Protein AF-W0AKU2-F1 (afdb_monomer)

Sequence (120 aa):
MAFLPRPASPKGFLADLKGVFFSRHRHGLLFAAASIVTTIVIALLFLGDFKHEKPWKRDVQYVESWEAERSDAIIKAQQKIDQAKRDLAEGEREIKRIEQRDQYKKLQKEMQSVGIGRAD

Organism: NCBI:txid1123269

Radius of gyration: 33.25 Å; Cα contacts (8 Å, |Δi|>4): 11; chains: 1; bounding box: 51×46×104 Å

Solvent-accessible surface area (backbone atoms only — not comparable to full-atom values): 7435 Å² total; per-residue (Å²): 132,85,88,69,80,80,79,89,41,76,69,54,50,55,52,48,52,48,45,63,65,70,73,45,61,72,65,59,57,50,52,52,51,49,54,52,50,54,54,50,52,54,52,52,53,54,66,61,54,64,75,68,66,72,74,86,72,81,83,74,79,80,78,82,83,74,69,94,83,68,54,70,72,59,54,56,54,50,51,55,57,52,48,56,56,49,53,54,56,48,50,58,50,49,54,52,50,50,54,50,51,52,51,51,53,52,51,48,54,53,31,45,74,72,70,76,38,85,85,128

Foldseek 3Di:
DDPDDDDDDPVNVVVVVCCVQVVDDPVVNVVVVVVVVVVVVVVVVVVVVVVPPPPPDPPPPDDDDDDPPDDPVVVVVVVVVVVVVVVVVVVVVVVVVVVVVVVVVVVLVVCVVVVNHDDD

Secondary structure (DSSP, 8-state):
---SPPPP-HHHHHHHHHHHHHSS-HHHHHHHHHHHHHHHHHHHHHHHHTT----------------TT--HHHHHHHHHHHHHHHHHHHHHHHHHHHHHHHHHHHHHHHHHHTT-S---

Structure (mmCIF, N/CA/C/O backbone):
data_AF-W0AKU2-F1
#
_entry.id   AF-W0AKU2-F1
#
loop_
_atom_site.group_PDB
_atom_site.id
_atom_site.type_symbol
_atom_site.label_atom_id
_atom_site.label_alt_id
_atom_site.label_comp_id
_atom_site.label_asym_id
_atom_site.label_entity_id
_atom_site.label_seq_id
_atom_site.pdbx_PDB_ins_code
_atom_site.Cartn_x
_atom_site.Cartn_y
_atom_site.Cartn_z
_atom_site.occupancy
_atom_site.B_iso_or_equiv
_atom_site.auth_seq_id
_atom_site.auth_comp_id
_atom_site.auth_asym_id
_atom_site.auth_atom_id
_atom_site.pdbx_PDB_model_num
ATOM 1 N N . MET A 1 1 ? 5.279 -16.749 -65.746 1.00 49.91 1 MET A N 1
ATOM 2 C CA . MET A 1 1 ? 5.215 -15.999 -64.472 1.00 49.91 1 MET A CA 1
ATOM 3 C C . MET A 1 1 ? 4.499 -16.879 -63.463 1.00 49.91 1 MET A C 1
ATOM 5 O O . MET A 1 1 ? 3.466 -17.432 -63.814 1.00 49.91 1 MET A O 1
ATOM 9 N N . ALA A 1 2 ? 5.069 -17.104 -62.279 1.00 69.06 2 ALA A N 1
ATOM 10 C CA . ALA A 1 2 ? 4.415 -17.921 -61.258 1.00 69.06 2 ALA A CA 1
ATOM 11 C C . ALA A 1 2 ? 3.227 -17.146 -60.662 1.00 69.06 2 ALA A C 1
ATOM 13 O O . ALA A 1 2 ? 3.399 -16.013 -60.225 1.00 69.06 2 ALA A O 1
ATOM 14 N N . PHE A 1 3 ? 2.038 -17.751 -60.695 1.00 79.75 3 PHE A N 1
ATOM 15 C CA . PHE A 1 3 ? 0.764 -17.153 -60.270 1.00 79.75 3 PHE A CA 1
ATOM 16 C C . PHE A 1 3 ? 0.492 -17.309 -58.761 1.00 79.75 3 PHE A C 1
ATOM 18 O O . PHE A 1 3 ? -0.334 -16.594 -58.206 1.00 79.75 3 PHE A O 1
ATOM 25 N N . LEU A 1 4 ? 1.194 -18.226 -58.083 1.00 77.81 4 LEU A N 1
ATOM 26 C CA . LEU A 1 4 ? 0.980 -18.524 -56.665 1.00 77.81 4 LEU A CA 1
ATOM 27 C C . LEU A 1 4 ? 2.031 -17.846 -55.769 1.00 77.81 4 LEU A C 1
ATOM 29 O O . LEU A 1 4 ? 3.217 -17.839 -56.122 1.00 77.81 4 LEU A O 1
ATOM 33 N N . PRO A 1 5 ? 1.629 -17.305 -54.601 1.00 74.19 5 PRO A N 1
ATOM 34 C CA . PRO A 1 5 ? 2.560 -16.732 -53.636 1.00 74.19 5 PRO A CA 1
ATOM 35 C C . PRO A 1 5 ? 3.509 -17.808 -53.097 1.00 74.19 5 PRO A C 1
ATOM 37 O O . PRO A 1 5 ? 3.141 -18.974 -52.946 1.00 74.19 5 PRO A O 1
ATOM 40 N N . ARG A 1 6 ? 4.756 -17.416 -52.802 1.00 75.25 6 ARG A N 1
ATOM 41 C CA . ARG A 1 6 ? 5.748 -18.325 -52.209 1.00 75.25 6 ARG A CA 1
ATOM 42 C C . ARG A 1 6 ? 5.206 -18.888 -50.885 1.00 75.25 6 ARG A C 1
ATOM 44 O O . ARG A 1 6 ? 4.735 -18.100 -50.065 1.00 75.25 6 ARG A O 1
ATOM 51 N N . PRO A 1 7 ? 5.290 -20.211 -50.649 1.00 76.81 7 PRO A N 1
ATOM 52 C CA . PRO A 1 7 ? 4.781 -20.807 -49.421 1.00 76.81 7 PRO A CA 1
ATOM 53 C C . PRO A 1 7 ? 5.532 -20.248 -48.209 1.00 76.81 7 PRO A C 1
ATOM 55 O O . PRO A 1 7 ? 6.766 -20.178 -48.203 1.00 76.81 7 PRO A O 1
ATOM 58 N N . ALA A 1 8 ? 4.780 -19.845 -47.184 1.00 77.44 8 ALA A N 1
ATOM 59 C CA . ALA A 1 8 ? 5.347 -19.391 -45.922 1.00 77.44 8 ALA A CA 1
ATOM 60 C C . ALA A 1 8 ? 6.163 -20.534 -45.298 1.00 77.44 8 ALA A C 1
ATOM 62 O O . ALA A 1 8 ? 5.667 -21.644 -45.119 1.00 77.44 8 ALA A O 1
ATOM 63 N N . SER A 1 9 ? 7.434 -20.268 -44.993 1.00 83.38 9 SER A N 1
ATOM 64 C CA . SER A 1 9 ? 8.338 -21.244 -44.381 1.00 83.38 9 SER A CA 1
ATOM 65 C C . SER A 1 9 ? 8.785 -20.759 -43.000 1.00 83.38 9 SER A C 1
ATOM 67 O O . SER A 1 9 ? 8.988 -19.554 -42.830 1.00 83.38 9 SER A O 1
ATOM 69 N N . PRO A 1 10 ? 9.019 -21.657 -42.021 1.00 82.25 10 PRO A N 1
ATOM 70 C CA . PRO A 1 10 ? 9.515 -21.267 -40.696 1.00 82.25 10 PRO A CA 1
ATOM 71 C C . PRO A 1 10 ? 10.826 -20.472 -40.764 1.00 82.25 10 PRO A C 1
ATOM 73 O O . PRO A 1 10 ? 11.033 -19.516 -40.023 1.00 82.25 10 PRO A O 1
ATOM 76 N N . LYS A 1 11 ? 11.702 -20.828 -41.713 1.00 84.88 11 LYS A N 1
ATOM 77 C CA . LYS A 1 11 ? 12.956 -20.107 -41.969 1.00 84.88 11 LYS A CA 1
ATOM 78 C C . LYS A 1 11 ? 12.706 -18.707 -42.538 1.00 84.88 11 LYS A C 1
ATOM 80 O O . LYS A 1 11 ? 13.375 -17.767 -42.124 1.00 84.88 11 LYS A O 1
ATOM 85 N N . GLY A 1 12 ? 11.737 -18.568 -43.446 1.00 82.44 12 GLY A N 1
ATOM 86 C CA . GLY A 1 12 ? 11.317 -17.278 -43.995 1.00 82.44 12 GLY A CA 1
ATOM 87 C C . GLY A 1 12 ? 10.713 -16.365 -42.931 1.00 82.44 12 GLY A C 1
ATOM 88 O O . GLY A 1 12 ? 11.088 -15.204 -42.861 1.00 82.44 12 GLY A O 1
ATOM 89 N N . PHE A 1 13 ? 9.880 -16.908 -42.041 1.00 82.38 13 PHE A N 1
ATOM 90 C CA . PHE A 1 13 ? 9.319 -16.168 -40.909 1.00 82.38 13 PHE A CA 1
ATOM 91 C C . PHE A 1 13 ? 10.403 -15.653 -39.953 1.00 82.38 13 PHE A C 1
ATOM 93 O O . PHE A 1 13 ? 10.379 -14.492 -39.568 1.00 82.38 13 PHE A O 1
ATOM 100 N N . LEU A 1 14 ? 11.393 -16.479 -39.597 1.00 82.81 14 LEU A N 1
ATOM 101 C CA . LEU A 1 14 ? 12.496 -16.040 -38.732 1.00 82.81 14 LEU A CA 1
ATOM 102 C C . LEU A 1 14 ? 13.383 -14.981 -39.398 1.00 82.81 14 LEU A C 1
ATOM 104 O O . LEU A 1 14 ? 13.876 -14.081 -38.719 1.00 82.81 14 LEU A O 1
ATOM 108 N N . ALA A 1 15 ? 13.609 -15.088 -40.709 1.00 80.50 15 ALA A N 1
ATOM 109 C CA . ALA A 1 15 ? 14.349 -14.084 -41.469 1.00 80.50 15 ALA A CA 1
ATOM 110 C C . ALA A 1 15 ? 13.578 -12.757 -41.552 1.00 80.50 15 ALA A C 1
ATOM 112 O O . ALA A 1 15 ? 14.177 -11.698 -41.374 1.00 80.50 15 ALA A O 1
ATOM 113 N N . ASP A 1 16 ? 12.262 -12.825 -41.744 1.00 79.06 16 ASP A N 1
ATOM 114 C CA . ASP A 1 16 ? 11.367 -11.667 -41.767 1.00 79.06 16 ASP A CA 1
ATOM 115 C C . ASP A 1 16 ? 11.277 -10.999 -40.388 1.00 79.06 16 ASP A C 1
ATOM 117 O O . ASP A 1 16 ? 11.486 -9.795 -40.264 1.00 79.06 16 ASP A O 1
ATOM 121 N N . LEU A 1 17 ? 11.128 -11.786 -39.318 1.00 79.50 17 LEU A N 1
ATOM 122 C CA . LEU A 1 17 ? 11.157 -11.298 -37.939 1.00 79.50 17 LEU A CA 1
ATOM 123 C C . LEU A 1 17 ? 12.490 -10.602 -37.631 1.00 79.50 17 LEU A C 1
ATOM 125 O O . LEU A 1 17 ? 12.505 -9.498 -37.092 1.00 79.50 17 LEU A O 1
ATOM 129 N N . LYS A 1 18 ? 13.624 -11.193 -38.031 1.00 76.38 18 LYS A N 1
ATOM 130 C CA . LYS A 1 18 ? 14.928 -10.523 -37.919 1.00 76.38 18 LYS A CA 1
ATOM 131 C C . LYS A 1 18 ? 14.944 -9.212 -38.706 1.00 76.38 18 LYS A C 1
ATOM 133 O O . LYS A 1 18 ? 15.378 -8.209 -38.156 1.00 76.38 18 LYS A O 1
ATOM 138 N N . GLY A 1 19 ? 14.440 -9.183 -39.937 1.00 73.38 19 GLY A N 1
ATOM 139 C CA . GLY A 1 19 ? 14.314 -7.949 -40.718 1.00 73.38 19 GLY A CA 1
ATOM 140 C C . GLY A 1 19 ? 13.506 -6.875 -39.985 1.00 73.38 19 GLY A C 1
ATOM 141 O O . GLY A 1 19 ? 13.982 -5.762 -39.798 1.00 73.38 19 GLY A O 1
ATOM 142 N N . VAL A 1 20 ? 12.334 -7.214 -39.455 1.00 69.62 20 VAL A N 1
ATOM 143 C CA . VAL A 1 20 ? 11.471 -6.272 -38.721 1.00 69.62 20 VAL A CA 1
ATOM 144 C C . VAL A 1 20 ? 12.148 -5.717 -37.461 1.00 69.62 20 VAL A C 1
ATOM 146 O O . VAL A 1 20 ? 12.004 -4.528 -37.166 1.00 69.62 20 VAL A O 1
ATOM 149 N N . PHE A 1 21 ? 12.908 -6.540 -36.735 1.00 70.38 21 PHE A N 1
ATOM 150 C CA . PHE A 1 21 ? 13.640 -6.098 -35.546 1.00 70.38 21 PHE A CA 1
ATOM 151 C C . PHE A 1 21 ? 14.908 -5.300 -35.892 1.00 70.38 21 PHE A C 1
ATOM 153 O O . PHE A 1 21 ? 15.178 -4.295 -35.243 1.00 70.38 21 PHE A O 1
ATOM 160 N N . PHE A 1 22 ? 15.671 -5.689 -36.916 1.00 69.25 22 PHE A N 1
ATOM 161 C CA . PHE A 1 22 ? 16.958 -5.062 -37.254 1.00 69.25 22 PHE A CA 1
ATOM 162 C C . PHE A 1 22 ? 16.857 -3.886 -38.241 1.00 69.25 22 PHE A C 1
ATOM 164 O O . PHE A 1 22 ? 17.759 -3.051 -38.274 1.00 69.25 22 PHE A O 1
ATOM 171 N N . SER A 1 23 ? 15.778 -3.774 -39.021 1.00 66.19 23 SER A N 1
ATOM 172 C CA . SER A 1 23 ? 15.567 -2.685 -39.990 1.00 66.19 23 SER A CA 1
ATOM 173 C C . SER A 1 23 ? 14.846 -1.464 -39.405 1.00 66.19 23 SER A C 1
ATOM 175 O O . SER A 1 23 ? 14.713 -0.449 -40.089 1.00 66.19 23 SER A O 1
ATOM 177 N N . ARG A 1 24 ? 14.372 -1.522 -38.151 1.00 63.09 24 ARG A N 1
ATOM 178 C CA . ARG A 1 24 ? 13.681 -0.400 -37.494 1.00 63.09 24 ARG A CA 1
ATOM 179 C C . ARG A 1 24 ? 14.685 0.560 -36.848 1.00 63.09 24 ARG A C 1
ATOM 181 O O . ARG A 1 24 ? 15.702 0.132 -36.309 1.00 63.09 24 ARG A O 1
ATOM 188 N N . HIS A 1 25 ? 14.397 1.866 -36.878 1.00 68.69 25 HIS A N 1
ATOM 189 C CA . HIS A 1 25 ? 15.221 2.890 -36.220 1.00 68.69 25 HIS A CA 1
ATOM 190 C C . HIS A 1 25 ? 15.564 2.479 -34.781 1.00 68.69 25 HIS A C 1
ATOM 192 O O . HIS A 1 25 ? 14.678 2.047 -34.043 1.00 68.69 25 HIS A O 1
ATOM 198 N N . ARG A 1 26 ? 16.832 2.654 -34.375 1.00 71.31 26 ARG A N 1
ATOM 199 C CA . ARG A 1 26 ? 17.379 2.213 -33.071 1.00 71.31 26 ARG A CA 1
ATOM 200 C C . ARG A 1 26 ? 16.486 2.574 -31.874 1.00 71.31 26 ARG A C 1
ATOM 202 O O . ARG A 1 26 ? 16.386 1.805 -30.926 1.00 71.31 26 ARG A O 1
ATOM 209 N N . HIS A 1 27 ? 15.789 3.707 -31.947 1.00 77.38 27 HIS A N 1
ATOM 210 C CA . HIS A 1 27 ? 14.858 4.167 -30.915 1.00 77.38 27 HIS A CA 1
ATOM 211 C C . HIS A 1 27 ? 13.630 3.260 -30.732 1.00 77.38 27 HIS A C 1
ATOM 213 O O . HIS A 1 27 ? 13.186 3.072 -29.606 1.00 77.38 27 HIS A O 1
ATOM 219 N N . GLY A 1 28 ? 13.101 2.646 -31.794 1.00 80.12 28 GLY A N 1
ATOM 220 C CA . GLY A 1 28 ? 11.935 1.760 -31.701 1.00 80.12 28 GLY A CA 1
ATOM 221 C C . GLY A 1 28 ? 12.210 0.499 -30.878 1.00 80.12 28 GLY A C 1
ATOM 222 O O . GLY A 1 28 ? 11.366 0.085 -30.088 1.00 80.12 28 GLY A O 1
ATOM 223 N N . LEU A 1 29 ? 13.417 -0.063 -30.998 1.00 82.25 29 LEU A N 1
ATOM 224 C CA . LEU A 1 29 ? 13.854 -1.192 -30.172 1.00 82.25 29 LEU A CA 1
ATOM 225 C C . LEU A 1 29 ? 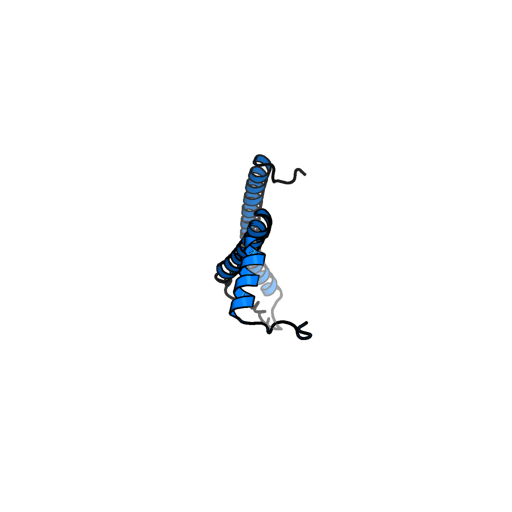14.026 -0.797 -28.704 1.00 82.25 29 LEU A C 1
ATOM 227 O O . LEU A 1 29 ? 13.655 -1.566 -27.822 1.00 82.25 29 LE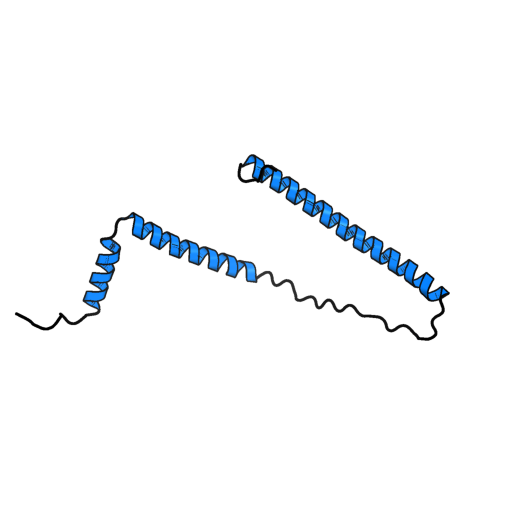U A O 1
ATOM 231 N N . LEU A 1 30 ? 14.548 0.406 -28.442 1.00 84.94 30 LEU A N 1
ATOM 232 C CA . LEU A 1 30 ? 14.685 0.925 -27.081 1.00 84.94 30 LEU A CA 1
ATOM 233 C C . LEU A 1 30 ? 13.320 1.098 -26.408 1.00 84.94 30 LEU A C 1
ATOM 235 O O . LEU A 1 30 ? 13.153 0.653 -25.277 1.00 84.94 30 LEU A O 1
ATOM 239 N N . PHE A 1 31 ? 12.329 1.666 -27.101 1.00 88.06 31 PHE A N 1
ATOM 240 C CA . PHE A 1 31 ? 10.970 1.788 -26.562 1.00 88.06 31 PHE A CA 1
ATOM 241 C C . PHE A 1 31 ? 10.285 0.431 -26.374 1.00 88.06 31 PHE A C 1
ATOM 243 O O . PHE A 1 31 ? 9.610 0.226 -25.366 1.00 88.06 31 PHE A O 1
ATOM 250 N N . ALA A 1 32 ? 10.488 -0.517 -27.294 1.00 86.56 32 ALA A N 1
ATOM 251 C CA . ALA A 1 32 ? 9.968 -1.874 -27.139 1.00 86.56 32 ALA A CA 1
ATOM 252 C C . ALA A 1 32 ? 10.564 -2.558 -25.898 1.00 86.56 32 ALA A C 1
ATOM 254 O O . ALA A 1 32 ? 9.818 -3.060 -25.056 1.00 86.56 32 ALA A O 1
ATOM 255 N N . ALA A 1 33 ? 11.889 -2.503 -25.736 1.00 89.62 33 ALA A N 1
ATOM 256 C CA . ALA A 1 33 ? 12.572 -3.033 -24.560 1.00 89.62 33 ALA A CA 1
ATOM 257 C C . ALA A 1 33 ? 12.107 -2.338 -23.271 1.00 89.62 33 ALA A C 1
ATOM 259 O O . ALA A 1 33 ? 11.785 -3.017 -22.299 1.00 89.62 33 ALA A O 1
ATOM 260 N N . ALA A 1 34 ? 11.993 -1.006 -23.280 1.00 94.56 34 ALA A N 1
ATOM 261 C CA . ALA A 1 34 ? 11.494 -0.238 -22.144 1.00 94.56 34 ALA A CA 1
ATOM 262 C C . ALA A 1 34 ? 10.076 -0.670 -21.746 1.00 94.56 34 ALA A C 1
ATOM 264 O O . ALA A 1 34 ? 9.831 -0.898 -20.569 1.00 94.56 34 ALA A O 1
ATOM 265 N N . SER A 1 35 ? 9.168 -0.873 -22.708 1.00 95.50 35 SER A N 1
ATOM 266 C CA . SER A 1 35 ? 7.794 -1.311 -22.415 1.00 95.50 35 SER A CA 1
ATOM 267 C C . SER A 1 35 ? 7.742 -2.676 -21.718 1.00 95.50 35 SER A C 1
ATOM 269 O O . SER A 1 35 ? 7.010 -2.852 -20.740 1.00 95.50 35 SER A O 1
ATOM 271 N N . ILE A 1 36 ? 8.568 -3.625 -22.169 1.00 96.00 36 ILE A N 1
ATOM 272 C CA . ILE A 1 36 ? 8.662 -4.964 -21.580 1.00 96.00 36 ILE A CA 1
ATOM 273 C C . ILE A 1 36 ? 9.218 -4.855 -20.160 1.00 96.00 36 ILE A C 1
ATOM 275 O O . ILE A 1 36 ? 8.633 -5.404 -19.228 1.00 96.00 36 ILE A O 1
ATOM 279 N N . VAL A 1 37 ? 10.305 -4.099 -19.980 1.00 97.38 37 VAL A N 1
ATOM 280 C CA . VAL A 1 37 ? 10.924 -3.880 -18.667 1.00 97.38 37 VAL A CA 1
ATOM 281 C C . VAL A 1 37 ? 9.938 -3.229 -17.702 1.00 97.38 37 VAL A C 1
ATOM 283 O O . VAL A 1 37 ? 9.749 -3.746 -16.607 1.00 97.38 37 VAL A O 1
ATOM 286 N N . THR A 1 38 ? 9.260 -2.151 -18.100 1.00 96.44 38 THR A N 1
ATOM 287 C CA . THR A 1 38 ? 8.253 -1.480 -17.266 1.00 96.44 38 THR A CA 1
ATOM 288 C C . THR A 1 38 ? 7.144 -2.441 -16.845 1.00 96.44 38 THR A C 1
ATOM 290 O O . THR A 1 38 ? 6.779 -2.475 -15.673 1.00 96.44 38 THR A O 1
ATOM 293 N N . THR A 1 39 ? 6.653 -3.271 -17.767 1.00 95.88 39 THR A N 1
ATOM 294 C CA . THR A 1 39 ? 5.609 -4.264 -17.468 1.00 95.88 39 THR A CA 1
ATOM 295 C C . THR A 1 39 ? 6.090 -5.295 -16.444 1.00 95.88 39 THR A C 1
ATOM 297 O O . THR A 1 39 ? 5.384 -5.585 -15.478 1.00 95.88 39 THR A O 1
ATOM 300 N N . ILE A 1 40 ? 7.310 -5.814 -16.611 1.00 96.62 40 ILE A N 1
ATOM 301 C CA . ILE A 1 40 ? 7.913 -6.776 -15.676 1.00 96.62 40 ILE A CA 1
ATOM 302 C C . ILE A 1 40 ? 8.124 -6.136 -14.302 1.00 96.62 40 ILE A C 1
ATOM 304 O O . ILE A 1 40 ? 7.807 -6.756 -13.291 1.00 96.62 40 ILE A O 1
ATOM 308 N N . VAL A 1 41 ? 8.619 -4.898 -14.249 1.00 96.38 41 VAL A N 1
ATOM 309 C CA . VAL A 1 41 ? 8.832 -4.167 -12.991 1.00 96.38 41 VAL A CA 1
ATOM 310 C C . VAL A 1 41 ? 7.521 -4.014 -12.229 1.00 96.38 41 VAL A C 1
ATOM 312 O O . VAL A 1 41 ? 7.475 -4.334 -11.045 1.00 96.38 41 VAL A O 1
ATOM 315 N N . ILE A 1 42 ? 6.446 -3.595 -12.902 1.00 94.31 42 ILE A N 1
ATOM 316 C CA . ILE A 1 42 ? 5.123 -3.474 -12.277 1.00 94.31 42 ILE A CA 1
ATOM 317 C C . ILE A 1 42 ? 4.672 -4.833 -11.731 1.00 94.31 42 ILE A C 1
ATOM 319 O O . ILE A 1 42 ? 4.286 -4.920 -10.568 1.00 94.31 42 ILE A O 1
ATOM 323 N N . ALA A 1 43 ? 4.777 -5.903 -12.524 1.00 92.69 43 ALA A N 1
ATOM 324 C CA . ALA A 1 43 ? 4.406 -7.242 -12.072 1.00 92.69 43 ALA A CA 1
ATOM 325 C C . ALA A 1 43 ? 5.205 -7.670 -10.827 1.00 92.69 43 ALA A C 1
ATOM 327 O O . ALA A 1 43 ? 4.617 -8.126 -9.850 1.00 92.69 43 ALA A O 1
ATOM 328 N N . LEU A 1 44 ? 6.526 -7.473 -10.820 1.00 92.12 44 LEU A N 1
ATOM 329 C CA . LEU A 1 44 ? 7.386 -7.819 -9.685 1.00 92.12 44 LEU A CA 1
ATOM 330 C C . LEU A 1 44 ? 7.058 -7.017 -8.420 1.00 92.12 44 LEU A C 1
ATOM 332 O O . LEU A 1 44 ? 7.085 -7.591 -7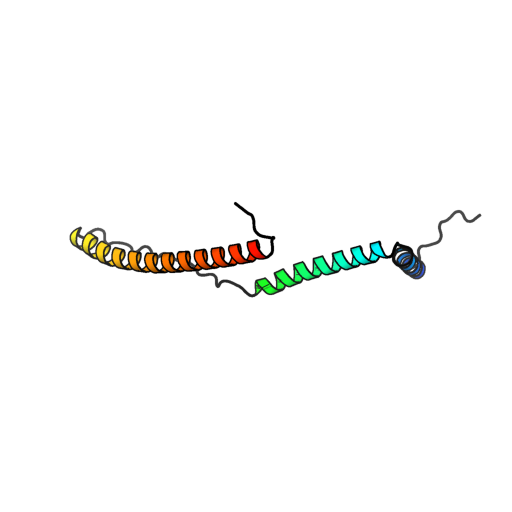.332 1.00 92.12 44 LEU A O 1
ATOM 336 N N . LEU A 1 45 ? 6.725 -5.729 -8.551 1.00 88.94 45 LEU A N 1
ATOM 337 C CA . LEU A 1 45 ? 6.292 -4.898 -7.422 1.00 88.94 45 LEU A CA 1
ATOM 338 C C . LEU A 1 45 ? 5.036 -5.479 -6.764 1.00 88.94 45 LEU A C 1
ATOM 340 O O . LEU A 1 45 ? 5.022 -5.678 -5.552 1.00 88.94 45 LEU A O 1
ATOM 344 N N . PHE A 1 46 ? 4.028 -5.845 -7.561 1.00 85.31 46 PHE A N 1
ATOM 345 C CA . PHE A 1 46 ? 2.827 -6.503 -7.040 1.00 85.31 46 PHE A CA 1
ATOM 346 C C . PHE A 1 46 ? 3.143 -7.865 -6.413 1.00 85.31 46 PHE A C 1
ATOM 348 O O . PHE A 1 46 ? 2.689 -8.136 -5.304 1.00 85.31 46 PHE A O 1
ATOM 355 N N . LEU A 1 47 ? 3.959 -8.702 -7.068 1.00 85.12 47 LEU A N 1
ATOM 356 C CA . LEU A 1 47 ? 4.376 -10.004 -6.526 1.00 85.12 47 LEU A CA 1
ATOM 357 C C . LEU A 1 47 ? 5.099 -9.884 -5.172 1.00 85.12 47 LEU A C 1
ATOM 359 O O . LEU A 1 47 ? 4.945 -10.761 -4.321 1.00 85.12 47 LEU A O 1
ATOM 363 N N . GLY A 1 48 ? 5.879 -8.821 -4.964 1.00 78.25 48 GLY A N 1
ATOM 364 C CA . GLY A 1 48 ? 6.544 -8.540 -3.691 1.00 78.25 48 GLY A CA 1
ATOM 365 C C . GLY A 1 48 ? 5.578 -8.115 -2.582 1.00 78.25 48 GLY A C 1
ATOM 366 O O . GLY A 1 48 ? 5.737 -8.552 -1.440 1.00 78.25 48 GLY A O 1
ATOM 367 N N . ASP A 1 49 ? 4.564 -7.316 -2.917 1.00 66.94 49 ASP A N 1
ATOM 368 C CA . ASP A 1 49 ? 3.623 -6.751 -1.943 1.00 66.94 49 ASP A CA 1
ATOM 369 C C . ASP A 1 49 ? 2.588 -7.761 -1.422 1.00 66.94 49 ASP A C 1
ATOM 371 O O . ASP A 1 49 ? 2.106 -7.627 -0.295 1.00 66.94 49 ASP A O 1
ATOM 375 N N . PHE A 1 50 ? 2.312 -8.839 -2.169 1.00 59.75 50 PHE A N 1
ATOM 376 C CA . PHE A 1 50 ? 1.416 -9.918 -1.718 1.00 59.75 50 PHE A CA 1
ATOM 377 C C . PHE A 1 50 ? 1.878 -10.622 -0.432 1.00 59.75 50 PHE A C 1
ATOM 379 O O . PHE A 1 50 ? 1.071 -11.277 0.221 1.00 59.75 50 PHE A O 1
ATOM 386 N N . LYS A 1 51 ? 3.147 -10.484 -0.026 1.00 60.53 51 LYS A N 1
ATOM 387 C CA . LYS A 1 51 ? 3.635 -11.063 1.239 1.00 60.53 51 LYS A CA 1
ATOM 388 C C . LYS A 1 51 ? 3.070 -10.375 2.483 1.00 60.53 51 LYS A C 1
ATOM 390 O O . LYS A 1 51 ? 3.156 -10.942 3.570 1.00 60.53 51 LYS A O 1
ATOM 395 N N . HIS A 1 52 ? 2.485 -9.186 2.347 1.00 59.00 52 HIS A N 1
ATOM 396 C CA . HIS A 1 52 ? 1.803 -8.502 3.441 1.00 59.00 52 HIS A CA 1
ATOM 397 C C . HIS A 1 52 ? 0.335 -8.930 3.514 1.00 59.00 52 HIS A C 1
ATOM 399 O O . HIS A 1 52 ? -0.577 -8.106 3.416 1.00 59.00 52 HIS A O 1
ATOM 405 N N . GLU A 1 53 ? 0.083 -10.222 3.733 1.00 58.97 53 GLU A N 1
ATOM 406 C CA . GLU A 1 53 ? -1.214 -10.644 4.251 1.00 58.97 53 GLU A CA 1
ATOM 407 C C . GLU A 1 53 ? -1.360 -10.021 5.642 1.00 58.97 53 GLU A C 1
ATOM 409 O O . GLU A 1 53 ? -0.820 -10.514 6.634 1.00 58.97 53 GLU A O 1
ATOM 414 N N . LYS A 1 54 ? -2.074 -8.890 5.741 1.00 64.00 54 LYS A N 1
ATOM 415 C CA . LYS A 1 54 ? -2.653 -8.501 7.028 1.00 64.00 54 LYS A CA 1
ATOM 416 C C . LYS A 1 54 ? -3.466 -9.718 7.461 1.00 64.00 54 LYS A C 1
ATOM 418 O O . LYS A 1 54 ? -4.405 -10.056 6.736 1.00 64.00 54 LYS A O 1
ATOM 423 N N . PRO A 1 55 ? -3.118 -10.396 8.573 1.00 67.94 55 PRO A N 1
ATOM 424 C CA . PRO A 1 55 ? -3.875 -11.559 8.994 1.00 67.94 55 PRO A CA 1
ATOM 425 C C . PRO A 1 55 ? -5.324 -11.113 9.097 1.00 67.94 55 PRO A C 1
ATOM 427 O O . PRO A 1 55 ? -5.598 -10.070 9.701 1.00 67.94 55 PRO A O 1
ATOM 430 N N . TRP A 1 56 ? -6.226 -11.848 8.450 1.00 56.28 56 TRP A N 1
ATOM 431 C CA . TRP A 1 56 ? -7.653 -11.584 8.538 1.00 56.28 56 TRP A CA 1
ATOM 432 C C . TRP A 1 56 ? -8.047 -11.613 10.018 1.00 56.28 56 TRP A C 1
ATOM 434 O O . TRP A 1 56 ? -8.212 -12.672 10.624 1.00 56.28 56 TRP A O 1
ATOM 444 N N . LYS A 1 57 ? -8.136 -10.433 10.637 1.00 65.31 57 LYS A N 1
ATOM 445 C CA . LYS A 1 57 ? -8.629 -10.282 11.999 1.00 65.31 57 LYS A CA 1
ATOM 446 C C . LYS A 1 57 ? -10.134 -10.182 11.884 1.00 65.31 57 LYS A C 1
ATOM 448 O O . LYS A 1 57 ? -10.663 -9.155 11.470 1.00 65.31 57 LYS A O 1
ATOM 453 N N . ARG A 1 58 ? -10.820 -11.271 12.221 1.00 65.69 58 ARG A N 1
ATOM 454 C CA . ARG A 1 58 ? -12.268 -11.248 12.394 1.00 65.69 58 ARG A CA 1
ATOM 455 C C . ARG A 1 58 ? -12.558 -10.338 13.588 1.00 65.69 58 ARG A C 1
ATOM 457 O O . ARG A 1 58 ? -12.362 -10.752 14.727 1.00 65.69 58 ARG A O 1
ATOM 464 N N . ASP A 1 59 ? -12.970 -9.104 13.321 1.00 68.44 59 ASP A N 1
ATOM 465 C CA . ASP A 1 59 ? -13.364 -8.158 14.365 1.00 68.44 59 ASP A CA 1
ATOM 466 C C . ASP A 1 59 ? -14.773 -8.538 14.840 1.00 68.44 59 ASP A C 1
ATOM 468 O O . ASP A 1 59 ? -15.789 -7.999 14.403 1.00 68.44 59 ASP A O 1
ATOM 472 N N . VAL A 1 60 ? -14.851 -9.614 15.632 1.00 69.12 60 VAL A N 1
ATOM 473 C CA . VAL A 1 60 ? -16.106 -10.050 16.244 1.00 69.12 60 VAL A CA 1
ATOM 474 C C . VAL A 1 60 ? -16.332 -9.171 17.459 1.00 69.12 60 VAL A C 1
ATOM 476 O O . VAL A 1 60 ? -15.810 -9.437 18.540 1.00 69.12 60 VAL A O 1
ATOM 479 N N . GLN A 1 61 ? -17.109 -8.110 17.276 1.00 66.69 61 GLN A N 1
ATOM 480 C CA . GLN A 1 61 ? -17.604 -7.336 18.399 1.00 66.69 61 GLN A CA 1
ATOM 481 C C . GLN A 1 61 ? -18.681 -8.160 19.112 1.00 66.69 61 GLN A C 1
ATOM 483 O O . GLN A 1 61 ? -19.816 -8.263 18.649 1.00 66.69 61 GLN A O 1
ATOM 488 N N . TYR A 1 62 ? -18.301 -8.807 20.215 1.00 64.06 62 TYR A N 1
ATOM 489 C CA . TYR A 1 62 ? -19.239 -9.525 21.070 1.00 64.06 62 TYR A CA 1
ATOM 490 C C . TYR A 1 62 ? -20.151 -8.508 21.753 1.00 64.06 62 TYR A C 1
ATOM 492 O O . TYR A 1 62 ? -19.694 -7.665 22.523 1.00 64.06 62 TYR A O 1
ATOM 500 N N . VAL A 1 63 ? -21.441 -8.575 21.444 1.00 69.94 63 VAL A N 1
ATOM 501 C CA . VAL A 1 63 ? -22.462 -7.846 22.192 1.00 69.94 63 VAL A CA 1
ATOM 502 C C . VAL A 1 63 ? -22.828 -8.722 23.381 1.00 69.94 63 VAL A C 1
ATOM 504 O O . VAL A 1 63 ? -23.360 -9.816 23.200 1.00 69.94 63 VAL A O 1
ATOM 507 N N . GLU A 1 64 ? -22.499 -8.276 24.591 1.00 72.56 64 GLU A N 1
ATOM 508 C CA . GLU A 1 64 ? -22.945 -8.956 25.806 1.00 72.56 64 GLU A CA 1
ATOM 509 C C . GLU A 1 64 ? -24.478 -8.883 25.891 1.00 72.56 64 GLU A C 1
ATOM 511 O O . GLU A 1 64 ? -25.072 -7.810 25.750 1.00 72.56 64 GLU A O 1
ATOM 516 N N . SER A 1 65 ? -25.137 -10.029 26.093 1.00 70.56 65 SER A N 1
ATOM 517 C CA . SER A 1 65 ? -26.570 -10.070 26.386 1.00 70.56 65 SER A CA 1
ATOM 518 C C . SER A 1 65 ? -26.788 -9.612 27.825 1.00 70.56 65 SER A C 1
ATOM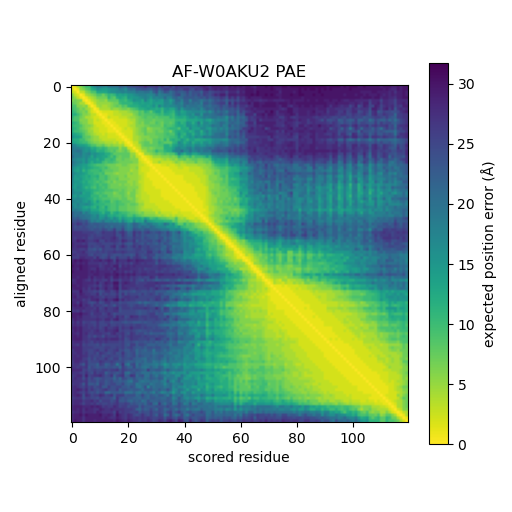 520 O O . SER A 1 65 ? -26.373 -10.291 28.764 1.00 70.56 65 SER A O 1
ATOM 522 N N . TRP A 1 66 ? -27.424 -8.460 28.006 1.00 75.44 66 TRP A N 1
ATOM 523 C CA . TRP A 1 66 ? -27.737 -7.932 29.331 1.00 75.44 66 TRP A CA 1
ATOM 524 C C . TRP A 1 66 ? -28.948 -8.660 29.933 1.00 75.44 66 TRP A C 1
ATOM 526 O O . TRP A 1 66 ? -29.907 -8.965 29.224 1.00 75.44 66 TRP A O 1
ATOM 536 N N . GLU A 1 67 ? -28.921 -8.921 31.242 1.00 79.38 67 GLU A N 1
ATOM 537 C CA . GLU A 1 67 ? -30.081 -9.444 31.975 1.00 79.38 67 GLU A CA 1
ATOM 538 C C . GLU A 1 67 ? -31.247 -8.445 31.937 1.00 79.38 67 GLU A C 1
ATOM 540 O O . GLU A 1 67 ? -31.048 -7.243 32.124 1.00 79.38 67 GLU A O 1
ATOM 545 N N . ALA A 1 68 ? -32.471 -8.946 31.739 1.00 74.88 68 ALA A N 1
ATOM 546 C CA . ALA A 1 68 ? -33.672 -8.114 31.631 1.00 74.88 68 ALA A CA 1
ATOM 547 C C . ALA A 1 68 ? -34.014 -7.355 32.930 1.00 74.88 68 ALA A C 1
ATOM 549 O O . ALA A 1 68 ? -34.654 -6.310 32.871 1.00 74.88 68 ALA A O 1
ATOM 550 N N . GLU A 1 69 ? -33.568 -7.851 34.089 1.00 83.31 69 GLU A N 1
ATOM 551 C CA . GLU A 1 69 ? -33.880 -7.285 35.413 1.00 83.31 69 GLU A CA 1
ATOM 552 C C . GLU A 1 69 ? -32.750 -6.423 36.007 1.00 83.31 69 GLU A C 1
ATOM 554 O O . GLU A 1 69 ? -32.749 -6.099 37.197 1.00 83.31 69 GLU A O 1
ATOM 559 N N . ARG A 1 70 ? -31.755 -6.027 35.203 1.00 79.94 70 ARG A N 1
ATOM 560 C CA . ARG A 1 70 ? -30.634 -5.219 35.697 1.00 79.94 70 ARG A CA 1
ATOM 561 C C . ARG A 1 70 ? -31.099 -3.853 36.232 1.00 79.94 70 ARG A C 1
ATOM 563 O O . ARG A 1 70 ? -31.759 -3.087 35.542 1.00 79.94 70 ARG A O 1
ATOM 570 N N . SER A 1 71 ? -30.620 -3.494 37.426 1.00 87.88 71 SER A N 1
ATOM 571 C CA . SER A 1 71 ? -30.843 -2.182 38.053 1.00 87.88 71 SER A CA 1
AT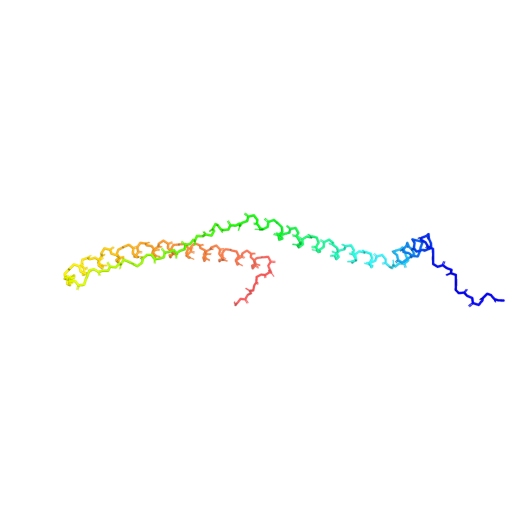OM 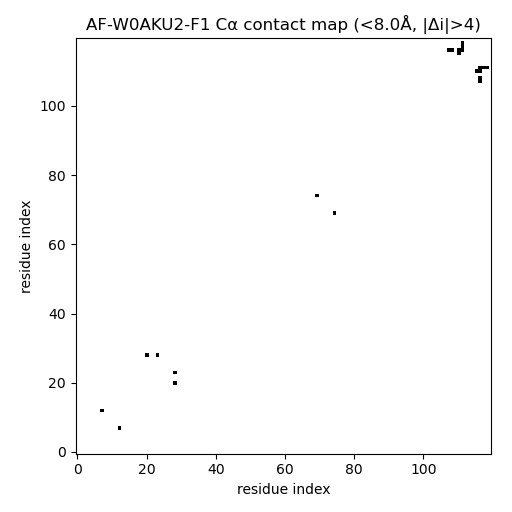572 C C . SER A 1 71 ? -30.000 -1.049 37.434 1.00 87.88 71 SER A C 1
ATOM 574 O O . SER A 1 71 ? -28.809 -1.219 37.157 1.00 87.88 71 SER A O 1
ATOM 576 N N . ASP A 1 72 ? -30.581 0.151 37.322 1.00 85.88 72 ASP A N 1
ATOM 577 C CA . ASP A 1 72 ? -29.937 1.378 36.817 1.00 85.88 72 ASP A CA 1
ATOM 578 C C . ASP A 1 72 ? -28.622 1.743 37.521 1.00 85.88 72 ASP A C 1
ATOM 580 O O . ASP A 1 72 ? -27.702 2.292 36.905 1.00 85.88 72 ASP A O 1
ATOM 584 N N . ALA A 1 73 ? -28.503 1.440 38.817 1.00 85.94 73 ALA A N 1
ATOM 585 C CA . ALA A 1 73 ? -27.280 1.698 39.575 1.00 85.94 73 ALA A CA 1
ATOM 586 C C . ALA A 1 73 ? -26.092 0.884 39.029 1.00 85.94 73 ALA A C 1
ATOM 588 O O . ALA A 1 73 ? -24.974 1.394 38.927 1.00 85.94 73 ALA A O 1
ATOM 589 N N . ILE A 1 74 ? -26.353 -0.357 38.608 1.00 85.19 74 ILE A N 1
ATOM 590 C CA . ILE A 1 74 ? -25.361 -1.261 38.018 1.00 85.19 74 ILE A CA 1
ATOM 591 C C . ILE A 1 74 ? -24.979 -0.775 36.614 1.00 85.19 74 ILE A C 1
ATOM 593 O O . ILE A 1 74 ? -23.800 -0.784 36.259 1.00 85.19 74 ILE A O 1
ATOM 597 N N . ILE A 1 75 ? -25.948 -0.274 35.837 1.00 85.00 75 ILE A N 1
ATOM 598 C CA . ILE A 1 75 ? -25.703 0.297 34.501 1.00 85.00 75 ILE A CA 1
ATOM 599 C C . ILE A 1 75 ? -24.728 1.473 34.591 1.00 85.00 75 ILE A C 1
ATOM 601 O O . ILE A 1 75 ? -23.723 1.499 33.882 1.00 85.00 75 ILE A O 1
ATOM 605 N N . LYS A 1 76 ? -24.985 2.428 35.492 1.00 90.06 76 LYS A N 1
ATOM 606 C CA . LYS A 1 76 ? -24.129 3.614 35.655 1.00 90.06 76 LYS A CA 1
ATOM 607 C C . LYS A 1 76 ? -22.721 3.254 36.132 1.00 90.06 76 LYS A C 1
ATOM 609 O O . LYS A 1 76 ? -21.747 3.848 35.668 1.00 90.06 76 LYS A O 1
ATOM 614 N N . ALA A 1 77 ? -22.600 2.274 37.027 1.00 88.25 77 ALA A N 1
ATOM 615 C CA . ALA A 1 77 ? -21.302 1.783 37.479 1.00 88.25 77 ALA A CA 1
ATOM 616 C C . ALA A 1 77 ? -20.496 1.163 36.322 1.00 88.25 77 ALA A C 1
ATOM 618 O O . ALA A 1 77 ? -19.330 1.517 36.133 1.00 88.25 77 ALA A O 1
ATOM 619 N N . GL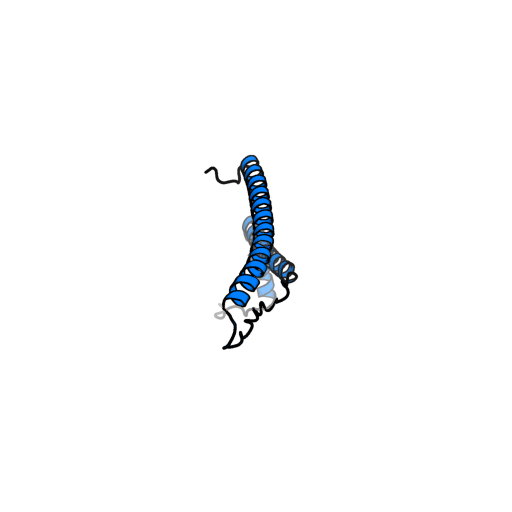N A 1 78 ? -21.129 0.317 35.503 1.00 86.12 78 GLN A N 1
ATOM 620 C CA . GLN A 1 78 ? -20.484 -0.308 34.345 1.00 86.12 78 GLN A CA 1
ATOM 621 C C . GLN A 1 78 ? -20.093 0.723 33.280 1.00 86.12 78 GLN A C 1
ATOM 623 O O . GLN A 1 78 ? -18.969 0.705 32.783 1.00 86.12 78 GLN A O 1
ATOM 628 N N . GLN A 1 79 ? -20.971 1.686 32.991 1.00 88.50 79 GLN A N 1
ATOM 629 C CA . GLN A 1 79 ? -20.684 2.756 32.035 1.00 88.50 79 GLN A CA 1
ATOM 630 C C . GLN A 1 79 ? -19.441 3.559 32.418 1.00 88.50 79 GLN A C 1
ATOM 632 O O . GLN A 1 79 ? -18.664 3.918 31.537 1.00 88.50 79 GLN A O 1
ATOM 637 N N . LYS A 1 80 ? -19.220 3.805 33.715 1.00 91.81 80 LYS A N 1
ATOM 638 C CA . LYS A 1 80 ? -18.024 4.502 34.201 1.00 91.81 80 LYS A CA 1
ATOM 639 C C . LYS A 1 80 ? -16.743 3.700 33.941 1.00 91.81 80 LYS A C 1
ATOM 641 O O . LYS A 1 80 ? -15.731 4.282 33.558 1.00 91.81 80 LYS A O 1
ATOM 646 N N . ILE A 1 81 ? -16.795 2.379 34.114 1.00 88.50 81 ILE A N 1
ATOM 647 C CA . ILE A 1 81 ? -15.669 1.475 33.834 1.00 88.50 81 ILE A CA 1
ATOM 648 C C . ILE A 1 81 ? -15.383 1.430 32.328 1.00 88.50 81 ILE A C 1
ATOM 650 O O . ILE A 1 81 ? -14.229 1.541 31.909 1.00 88.50 81 ILE A O 1
ATOM 654 N N . ASP A 1 82 ? -16.424 1.310 31.506 1.00 88.94 82 ASP A N 1
ATOM 655 C CA . ASP A 1 82 ? -16.268 1.232 30.054 1.00 88.94 82 ASP A CA 1
ATOM 656 C C . ASP A 1 82 ? -15.811 2.565 29.456 1.00 88.94 82 ASP A C 1
ATOM 658 O O . ASP A 1 82 ? -15.032 2.571 28.503 1.00 88.94 82 ASP A O 1
ATOM 662 N N . GLN A 1 83 ? -16.250 3.692 30.025 1.00 91.50 83 GLN A N 1
ATOM 663 C CA . GLN A 1 83 ? -15.805 5.021 29.610 1.00 91.50 83 GLN A CA 1
ATOM 664 C C . GLN A 1 83 ? -14.291 5.165 29.782 1.00 91.50 83 GLN A C 1
ATOM 666 O O . GLN A 1 83 ? -13.612 5.514 28.826 1.00 91.50 83 GLN A O 1
ATOM 671 N N . ALA A 1 84 ? -13.746 4.769 30.936 1.00 92.75 84 ALA A N 1
ATOM 672 C CA . ALA A 1 84 ? -12.303 4.819 31.168 1.00 92.75 84 ALA A CA 1
ATOM 673 C C . ALA A 1 84 ? -11.508 3.968 30.156 1.00 92.75 84 ALA A C 1
ATOM 675 O O . ALA A 1 84 ? -10.456 4.388 29.676 1.00 92.75 84 ALA A O 1
ATOM 676 N N . LYS A 1 85 ? -12.018 2.783 29.785 1.00 89.19 85 LYS A N 1
ATOM 677 C CA . LYS A 1 85 ? -11.393 1.944 28.744 1.00 89.19 85 LYS A CA 1
ATOM 678 C C . LYS A 1 85 ? -11.445 2.602 27.363 1.00 89.19 85 LYS A C 1
ATOM 680 O O . LYS A 1 85 ? -10.473 2.510 26.614 1.00 89.19 85 LYS A O 1
ATOM 685 N N . ARG A 1 86 ? -12.566 3.247 27.020 1.00 88.94 86 ARG A N 1
ATOM 686 C CA . ARG A 1 86 ? -12.723 3.981 25.754 1.00 88.94 86 ARG A CA 1
ATOM 687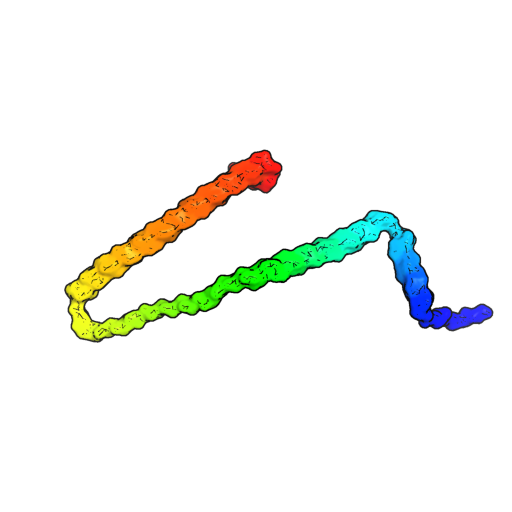 C C . ARG A 1 86 ? -11.747 5.149 25.669 1.00 88.94 86 ARG A C 1
ATOM 689 O O . ARG A 1 86 ? -11.053 5.258 24.663 1.00 88.94 86 ARG A O 1
ATOM 696 N N . ASP A 1 87 ? -11.642 5.938 26.733 1.00 92.81 87 ASP A N 1
ATOM 697 C CA . ASP A 1 87 ? -10.782 7.122 26.775 1.00 92.81 87 ASP A CA 1
ATOM 698 C C . ASP A 1 87 ? -9.297 6.744 26.585 1.00 92.81 87 ASP A C 1
ATOM 700 O O . ASP A 1 87 ? -8.577 7.395 25.827 1.00 92.81 87 ASP A O 1
ATOM 704 N N . LEU A 1 88 ? -8.841 5.634 27.186 1.00 91.69 88 LEU A N 1
ATOM 705 C CA . LEU A 1 88 ? -7.483 5.105 26.977 1.00 91.69 88 LEU A CA 1
ATOM 706 C C . LEU A 1 88 ? -7.237 4.681 25.521 1.00 91.69 88 LEU A C 1
ATOM 708 O O . LEU A 1 88 ? -6.236 5.070 24.917 1.00 91.69 88 LEU A O 1
ATOM 712 N N . ALA A 1 89 ? -8.161 3.912 24.937 1.00 89.25 89 ALA A N 1
ATOM 713 C CA . ALA A 1 89 ? -8.043 3.458 23.552 1.00 89.25 89 ALA A CA 1
ATOM 714 C C . ALA A 1 89 ? -8.088 4.626 22.551 1.00 89.25 89 ALA A C 1
ATOM 716 O O . ALA A 1 89 ? -7.441 4.580 21.501 1.00 89.25 89 ALA A O 1
ATOM 717 N N . GLU A 1 90 ? -8.853 5.672 22.854 1.00 91.94 90 GLU A N 1
ATOM 718 C CA . GLU A 1 90 ? -8.916 6.883 22.042 1.00 91.94 90 GLU A CA 1
ATOM 719 C C . GLU A 1 90 ? -7.631 7.713 22.150 1.00 91.94 90 GLU A C 1
ATOM 721 O O . GLU A 1 90 ? -7.119 8.162 21.122 1.00 91.94 90 GLU A O 1
ATOM 726 N N . GLY A 1 91 ? -7.045 7.811 23.347 1.00 92.25 91 GLY A N 1
ATOM 727 C CA . GLY A 1 91 ? -5.736 8.430 23.560 1.00 92.25 91 GLY A CA 1
ATOM 728 C C . GLY A 1 91 ? -4.627 7.770 22.736 1.00 92.25 91 GLY A C 1
ATOM 729 O O . GLY A 1 91 ? -3.893 8.456 22.026 1.00 92.25 91 GLY A O 1
ATOM 730 N N . GLU A 1 92 ? -4.547 6.436 22.734 1.00 91.19 92 GLU A N 1
ATOM 731 C CA . GLU A 1 92 ? -3.572 5.705 21.907 1.00 91.19 92 GLU A CA 1
ATOM 732 C C . GLU A 1 92 ? -3.760 5.951 20.403 1.00 91.19 92 GLU A C 1
ATOM 734 O O . GLU A 1 92 ? -2.787 6.042 19.646 1.00 91.19 92 GLU A O 1
ATOM 739 N N . ARG A 1 93 ? -5.014 6.045 19.944 1.00 90.25 93 ARG A N 1
ATOM 740 C CA . ARG A 1 93 ? -5.323 6.350 18.540 1.00 90.25 93 ARG A CA 1
ATOM 741 C C . ARG A 1 93 ? -4.913 7.773 18.189 1.00 90.25 93 ARG A C 1
ATOM 743 O O . ARG A 1 93 ? -4.374 7.977 17.105 1.00 90.25 93 ARG A O 1
ATOM 750 N N . GLU A 1 94 ? -5.146 8.735 19.077 1.00 92.62 94 GLU A N 1
ATOM 751 C CA . GLU A 1 94 ? -4.766 10.128 18.844 1.00 92.62 94 GLU A CA 1
ATOM 752 C C . GLU A 1 94 ? -3.249 10.300 18.787 1.00 92.62 94 GLU A C 1
ATOM 754 O O . GLU A 1 94 ? -2.756 10.937 17.859 1.00 92.62 94 GLU A O 1
ATOM 759 N N . ILE A 1 95 ? -2.503 9.645 19.682 1.00 93.44 95 ILE A N 1
ATOM 760 C CA . ILE A 1 95 ? -1.032 9.642 19.641 1.00 93.44 95 ILE A CA 1
ATOM 761 C C . ILE A 1 95 ? -0.541 9.131 18.280 1.00 93.44 95 ILE A C 1
ATOM 763 O O . ILE A 1 95 ? 0.214 9.823 17.599 1.00 93.44 95 ILE A O 1
ATOM 767 N N . LYS A 1 96 ? -1.052 7.983 17.814 1.00 92.06 96 LYS A N 1
ATOM 768 C CA . LYS A 1 96 ? -0.694 7.434 16.493 1.00 92.06 96 LYS A CA 1
ATOM 769 C C . LYS A 1 96 ? -1.072 8.371 15.344 1.00 92.06 96 LYS A C 1
ATOM 771 O O . LYS A 1 96 ? -0.324 8.478 14.374 1.00 92.06 96 LYS A O 1
ATOM 776 N N . ARG A 1 97 ? -2.219 9.056 15.426 1.00 91.44 97 ARG A N 1
ATOM 777 C CA . ARG A 1 97 ? -2.638 10.044 14.414 1.00 91.44 97 ARG A CA 1
ATOM 778 C C . ARG A 1 97 ? -1.694 11.243 14.375 1.00 91.44 97 ARG A C 1
ATOM 780 O O . ARG A 1 97 ? -1.369 11.710 13.283 1.00 91.44 97 ARG A O 1
ATOM 787 N N . ILE A 1 98 ? -1.260 11.735 15.532 1.00 94.12 98 ILE A N 1
ATOM 788 C CA . ILE A 1 98 ? -0.305 12.843 15.635 1.00 94.12 98 ILE A CA 1
ATOM 789 C C . ILE A 1 98 ? 1.049 12.422 15.056 1.00 94.12 98 ILE A C 1
ATOM 791 O O . ILE A 1 98 ? 1.564 13.113 14.179 1.00 94.12 98 ILE A O 1
ATOM 795 N N . GLU A 1 99 ? 1.569 11.255 15.442 1.00 92.56 99 GLU A N 1
ATOM 796 C CA . GLU A 1 99 ? 2.823 10.709 14.904 1.00 92.56 99 GLU A CA 1
ATOM 797 C C . GLU A 1 99 ? 2.784 10.580 13.376 1.00 92.56 99 GLU A C 1
ATOM 799 O O . GLU A 1 99 ? 3.703 11.027 12.687 1.00 92.56 99 GLU A O 1
ATOM 804 N N . GLN A 1 100 ? 1.697 10.026 12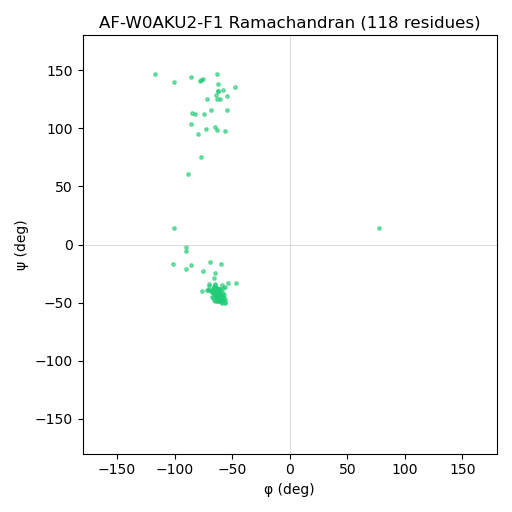.828 1.00 92.50 100 GLN A N 1
ATOM 805 C CA . GLN A 1 100 ? 1.509 9.915 11.380 1.00 92.50 100 GLN A CA 1
ATOM 806 C C . GLN A 1 100 ? 1.480 11.288 10.709 1.00 92.50 100 GLN A C 1
ATOM 808 O O . GLN A 1 100 ? 2.177 11.499 9.717 1.00 92.50 100 GLN A O 1
ATOM 813 N N . ARG A 1 101 ? 0.716 12.245 11.251 1.00 90.81 101 ARG A N 1
ATOM 814 C CA . ARG A 1 101 ? 0.666 13.620 10.726 1.00 90.81 101 ARG A CA 1
ATOM 815 C C . ARG A 1 101 ? 2.046 14.267 10.711 1.00 90.81 101 ARG A C 1
ATOM 817 O O . ARG A 1 101 ? 2.386 14.927 9.732 1.00 90.81 101 ARG A O 1
ATOM 824 N N . ASP A 1 102 ? 2.843 14.069 11.752 1.00 93.94 102 ASP A N 1
ATOM 825 C CA . ASP A 1 102 ? 4.191 14.630 11.826 1.00 93.94 102 ASP A CA 1
ATOM 826 C C . ASP A 1 102 ? 5.151 13.965 10.835 1.00 93.94 102 ASP A C 1
ATOM 828 O O . ASP A 1 102 ? 5.973 14.656 10.227 1.00 93.94 102 ASP A O 1
ATOM 832 N N . GLN A 1 103 ? 5.018 12.657 10.593 1.00 91.12 103 GLN A N 1
ATOM 833 C CA . GLN A 1 103 ? 5.750 11.985 9.515 1.00 91.12 103 GLN A CA 1
ATOM 834 C C . GLN A 1 103 ? 5.360 12.527 8.137 1.00 91.12 103 GLN A C 1
ATOM 836 O O . GLN A 1 103 ? 6.244 12.846 7.341 1.00 91.12 103 GLN A O 1
ATOM 841 N N . TYR A 1 104 ? 4.066 12.718 7.873 1.00 90.69 104 TYR A N 1
ATOM 842 C CA . TYR A 1 104 ? 3.605 13.299 6.611 1.00 90.69 104 TYR A CA 1
ATOM 843 C C . TYR A 1 104 ? 4.084 14.739 6.420 1.00 90.69 104 TYR A C 1
ATOM 845 O O . TYR A 1 104 ? 4.505 15.085 5.322 1.00 90.69 104 TYR A O 1
ATOM 853 N N . LYS A 1 105 ? 4.106 15.565 7.475 1.00 92.44 105 LYS A N 1
ATOM 854 C CA . LYS A 1 105 ? 4.666 16.928 7.413 1.00 92.44 105 LYS A CA 1
ATOM 855 C C . LYS A 1 105 ? 6.157 16.928 7.077 1.00 92.44 105 LYS A C 1
ATOM 857 O O . LYS A 1 105 ? 6.602 17.750 6.278 1.00 92.44 105 LYS A O 1
ATOM 862 N N . LYS A 1 106 ? 6.940 16.021 7.677 1.00 91.81 106 LYS A N 1
ATOM 863 C CA . LYS A 1 106 ? 8.374 15.875 7.364 1.00 91.81 106 LYS A CA 1
ATOM 864 C C . LYS A 1 106 ? 8.574 15.466 5.908 1.00 91.81 106 LYS A C 1
ATOM 866 O O . LYS A 1 106 ? 9.315 16.139 5.198 1.00 91.81 106 LYS A O 1
ATOM 871 N N . LEU A 1 107 ? 7.843 14.447 5.456 1.00 90.06 107 LEU A N 1
ATOM 872 C CA . LEU A 1 107 ? 7.878 13.988 4.070 1.00 90.06 107 LEU A CA 1
ATOM 873 C C . LEU A 1 107 ? 7.469 15.104 3.101 1.00 90.06 107 LEU A C 1
ATOM 875 O O . LEU A 1 107 ? 8.137 15.323 2.099 1.00 90.06 107 LEU A O 1
ATOM 879 N N . GLN A 1 108 ? 6.424 15.869 3.421 1.00 89.69 108 GLN A N 1
ATOM 880 C CA . GLN A 1 108 ? 5.991 17.007 2.610 1.00 89.69 108 GLN A CA 1
ATOM 881 C C . GLN A 1 108 ? 7.095 18.065 2.490 1.00 89.69 108 GLN A C 1
ATOM 883 O O . GLN A 1 108 ? 7.349 18.558 1.392 1.00 89.69 108 GLN A O 1
ATOM 888 N N . LYS A 1 109 ? 7.792 18.378 3.589 1.00 91.75 109 LYS A N 1
ATOM 889 C CA . LYS A 1 109 ? 8.919 19.322 3.585 1.00 91.75 109 LYS A CA 1
ATOM 890 C C . LYS A 1 109 ? 10.097 18.818 2.741 1.00 91.75 109 LYS A C 1
ATOM 892 O O . LYS A 1 109 ? 10.701 19.608 2.020 1.00 91.75 109 LYS A O 1
ATOM 897 N N . GLU A 1 110 ? 10.403 17.524 2.800 1.00 89.44 110 GLU A N 1
ATOM 898 C CA . GLU A 1 110 ? 11.418 16.887 1.944 1.00 89.44 110 GLU A CA 1
ATOM 899 C C . GLU A 1 110 ? 11.000 16.883 0.465 1.00 89.44 110 GLU A C 1
ATOM 901 O O . GLU A 1 110 ? 11.799 17.176 -0.419 1.00 89.44 110 GLU A O 1
ATOM 906 N N . MET A 1 111 ? 9.727 16.629 0.163 1.00 87.31 111 MET A N 1
ATOM 907 C CA . MET A 1 111 ? 9.220 16.695 -1.211 1.00 87.31 111 MET A CA 1
ATOM 908 C C . MET A 1 111 ? 9.255 18.123 -1.770 1.00 87.31 111 MET A C 1
ATOM 910 O O . MET A 1 111 ? 9.545 18.311 -2.954 1.00 87.31 111 MET A O 1
ATOM 914 N N . GLN A 1 112 ? 8.981 19.132 -0.937 1.00 88.56 112 GLN A N 1
ATOM 915 C CA . GLN A 1 112 ? 9.103 20.544 -1.310 1.00 88.56 112 GLN A CA 1
ATOM 916 C C . GLN A 1 112 ? 10.561 20.945 -1.555 1.00 88.56 112 GLN A C 1
ATOM 918 O O . GLN A 1 112 ? 10.827 21.651 -2.525 1.00 88.56 112 GLN A O 1
ATOM 923 N N . SER A 1 113 ? 11.515 20.471 -0.744 1.00 87.44 113 SER A N 1
ATOM 924 C CA . SER A 1 113 ? 12.935 20.792 -0.954 1.00 87.44 113 SER A CA 1
ATOM 925 C C . SER A 1 113 ? 13.498 20.205 -2.254 1.00 87.44 113 SER A C 1
ATOM 927 O O . SER A 1 113 ? 14.391 20.802 -2.849 1.00 87.44 113 SER A O 1
ATOM 929 N N . VAL A 1 114 ? 12.950 19.080 -2.726 1.00 89.12 114 VAL A N 1
ATOM 930 C CA . VAL A 1 114 ? 13.325 18.433 -4.000 1.00 89.12 114 VAL A CA 1
ATOM 931 C C . VAL A 1 114 ? 12.480 18.944 -5.189 1.00 89.12 114 VAL A C 1
ATOM 933 O O . VAL A 1 114 ? 12.716 18.563 -6.332 1.00 89.12 114 VAL A O 1
ATOM 936 N N . GLY A 1 115 ? 11.512 19.841 -4.956 1.00 83.88 115 GLY A N 1
ATOM 937 C CA . GLY A 1 115 ? 10.696 20.465 -6.009 1.00 83.88 115 GLY A CA 1
ATOM 938 C C . GLY A 1 115 ? 9.577 19.583 -6.582 1.00 83.88 115 GLY A C 1
ATOM 939 O O . GLY A 1 115 ? 9.022 19.907 -7.628 1.00 83.88 115 GLY A O 1
ATOM 940 N N . ILE A 1 116 ? 9.242 18.474 -5.913 1.00 85.19 116 ILE A N 1
ATOM 941 C CA . ILE A 1 116 ? 8.194 17.517 -6.330 1.00 85.19 116 ILE A CA 1
ATOM 942 C C . ILE A 1 116 ? 6.893 17.728 -5.521 1.00 85.19 116 ILE A C 1
ATOM 944 O O . ILE A 1 116 ? 5.822 17.265 -5.912 1.00 85.19 116 ILE A O 1
ATOM 948 N N . GLY A 1 117 ? 6.959 18.433 -4.388 1.00 74.75 117 GLY A N 1
ATOM 949 C CA . GLY A 1 117 ? 5.812 18.698 -3.513 1.00 74.75 117 GLY A CA 1
ATOM 950 C C . GLY A 1 117 ? 4.892 19.811 -4.023 1.00 74.75 117 GLY A C 1
ATOM 951 O O . GLY A 1 117 ? 5.360 20.842 -4.502 1.00 74.75 117 GLY A O 1
ATOM 952 N N . ARG A 1 118 ? 3.572 19.630 -3.871 1.00 71.75 118 ARG A N 1
ATOM 953 C CA . ARG A 1 118 ? 2.575 20.679 -4.135 1.00 71.75 118 ARG A CA 1
ATOM 954 C C . ARG A 1 118 ? 2.794 21.846 -3.159 1.00 71.75 118 ARG A C 1
ATOM 956 O O . ARG A 1 118 ? 2.867 21.634 -1.947 1.00 71.75 118 ARG A O 1
ATOM 963 N N . ALA A 1 119 ? 2.957 23.048 -3.707 1.00 61.88 119 ALA A N 1
ATOM 964 C CA . ALA A 1 119 ? 2.869 24.290 -2.953 1.00 61.88 119 ALA A CA 1
ATOM 965 C C . ALA A 1 119 ? 1.381 24.629 -2.831 1.00 61.88 119 ALA A C 1
ATOM 967 O O . ALA A 1 119 ? 0.721 24.855 -3.848 1.00 61.88 119 ALA A O 1
ATOM 968 N N . ASP A 1 120 ? 0.864 24.554 -1.611 1.00 60.19 120 ASP A N 1
ATOM 969 C CA . ASP A 1 120 ? -0.483 25.010 -1.272 1.00 60.19 120 ASP A CA 1
ATOM 970 C C . ASP A 1 120 ? -0.437 26.498 -0.908 1.00 60.19 120 ASP A C 1
ATOM 972 O O . ASP A 1 120 ? 0.534 26.900 -0.219 1.00 60.19 120 ASP A O 1
#

pLDDT: mean 81.86, std 11.04, range [49.91, 97.38]

Mean predicted aligned error: 15.73 Å